Protein AF-A0A1Z9DT56-F1 (afdb_monomer_lite)

Sequence (153 aa):
MLFASAVAAQVEIPHVHENGDVIDADEINQNLDIVAKAVPPRDCSTNQIIKWDGSAWVCASKSIVEKDCGDGRDRPDTTCDALCEVGATVVGGGCYYSTIPPSDDYSLGDLLRYESRPLPDLSGWHCSAQNTGFCTPGCIAILSYLKAYAICQ

Structure (mmCIF, N/CA/C/O backbone):
data_AF-A0A1Z9DT56-F1
#
_entry.id   AF-A0A1Z9DT56-F1
#
loop_
_atom_site.group_PDB
_atom_site.id
_atom_site.type_symbol
_atom_site.label_atom_id
_atom_site.label_alt_id
_atom_site.label_comp_id
_atom_site.label_asym_id
_atom_site.label_entity_id
_atom_site.label_seq_id
_atom_site.pdbx_PDB_ins_code
_atom_site.Cartn_x
_atom_site.Cartn_y
_atom_site.Cartn_z
_atom_site.occupancy
_atom_site.B_iso_or_equiv
_atom_site.auth_seq_id
_atom_site.auth_comp_id
_atom_site.auth_asym_id
_atom_site.auth_atom_id
_atom_site.pdbx_PDB_model_num
ATOM 1 N N . MET A 1 1 ? -6.176 23.195 -5.983 1.00 34.72 1 MET A N 1
ATOM 2 C CA . MET A 1 1 ? -6.157 22.758 -4.573 1.00 34.72 1 MET A CA 1
ATOM 3 C C . MET A 1 1 ? -6.759 21.365 -4.521 1.00 34.72 1 MET A C 1
ATOM 5 O O . MET A 1 1 ? -7.968 21.246 -4.634 1.00 34.72 1 MET A O 1
ATOM 9 N N . LEU A 1 2 ? -5.928 20.324 -4.447 1.00 29.27 2 LEU A N 1
ATOM 10 C CA . LEU A 1 2 ? -6.365 18.984 -4.059 1.00 29.27 2 LEU A CA 1
ATOM 11 C C . LEU A 1 2 ? -5.770 18.741 -2.678 1.00 29.27 2 LEU A C 1
ATOM 13 O O . LEU A 1 2 ? -4.571 18.508 -2.554 1.00 29.27 2 LEU A O 1
ATOM 17 N N . PHE A 1 3 ? -6.591 18.864 -1.642 1.00 31.09 3 PHE A N 1
ATOM 18 C CA . PHE A 1 3 ? -6.255 18.251 -0.369 1.00 31.09 3 PHE A CA 1
ATOM 19 C C . PHE A 1 3 ? -6.544 16.767 -0.554 1.00 31.09 3 PHE A C 1
ATOM 21 O O . PHE A 1 3 ? -7.699 16.374 -0.700 1.00 31.09 3 PHE A O 1
ATOM 28 N N . ALA A 1 4 ? -5.495 15.950 -0.634 1.00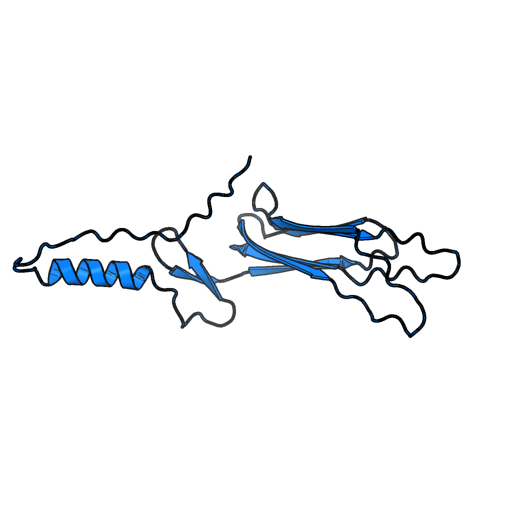 33.41 4 ALA A N 1
ATOM 29 C CA . ALA A 1 4 ? -5.651 14.533 -0.373 1.00 33.41 4 ALA A CA 1
ATOM 30 C C . ALA A 1 4 ? -6.175 14.435 1.064 1.00 33.41 4 ALA A C 1
ATOM 32 O O . ALA A 1 4 ? -5.433 14.704 2.008 1.00 33.41 4 ALA A O 1
ATOM 33 N N . SER A 1 5 ? -7.468 14.152 1.231 1.00 38.72 5 SER A N 1
ATOM 34 C CA . SER A 1 5 ? -8.002 13.775 2.534 1.00 38.72 5 SER A CA 1
ATOM 35 C C . SER A 1 5 ? -7.318 12.473 2.915 1.00 38.72 5 SER A C 1
ATOM 37 O O . SER A 1 5 ? -7.707 11.401 2.457 1.00 38.72 5 SER A O 1
ATOM 39 N N . ALA A 1 6 ? -6.266 12.567 3.722 1.00 42.94 6 ALA A N 1
ATOM 40 C CA . ALA A 1 6 ? -5.816 11.427 4.488 1.00 42.94 6 ALA A CA 1
ATOM 41 C C . ALA A 1 6 ? -6.978 11.075 5.420 1.00 42.94 6 ALA A C 1
ATOM 43 O O . ALA A 1 6 ? -7.273 11.812 6.361 1.00 42.94 6 ALA A O 1
ATOM 44 N N . VAL A 1 7 ? -7.691 9.994 5.110 1.00 45.00 7 VAL A N 1
ATOM 45 C CA . VAL A 1 7 ? -8.646 9.400 6.041 1.00 45.00 7 VAL A CA 1
ATOM 46 C C . VAL A 1 7 ? -7.794 8.827 7.165 1.00 45.00 7 VAL A C 1
ATOM 48 O O . VAL A 1 7 ? -7.252 7.731 7.055 1.00 45.00 7 VAL A O 1
ATOM 51 N N . ALA A 1 8 ? -7.568 9.618 8.211 1.00 53.00 8 ALA A N 1
ATOM 52 C CA . ALA A 1 8 ? -7.040 9.077 9.448 1.00 53.00 8 ALA A CA 1
ATOM 53 C C . ALA A 1 8 ? -8.063 8.057 9.966 1.00 53.00 8 ALA A C 1
ATOM 55 O O . ALA A 1 8 ? -9.269 8.288 9.855 1.00 53.00 8 ALA A O 1
ATOM 56 N N . ALA A 1 9 ? -7.591 6.937 10.512 1.00 59.28 9 ALA A N 1
ATOM 57 C CA . ALA A 1 9 ? -8.427 5.986 11.235 1.00 59.28 9 ALA A CA 1
ATOM 58 C C . ALA A 1 9 ? -8.958 6.667 12.510 1.00 59.28 9 ALA A C 1
ATOM 60 O O . ALA A 1 9 ? -8.405 6.500 13.594 1.00 59.28 9 ALA A O 1
ATOM 61 N N . GLN A 1 10 ? -9.966 7.528 12.365 1.00 66.44 10 GLN A N 1
ATOM 62 C CA . GLN A 1 10 ? -10.684 8.103 13.490 1.00 66.44 10 GLN A CA 1
ATOM 63 C C . GLN A 1 10 ? -11.701 7.069 13.956 1.00 66.44 10 GLN A C 1
ATOM 65 O O . GLN A 1 10 ? -12.492 6.557 13.163 1.00 66.44 10 GLN A O 1
ATOM 70 N N . VAL A 1 11 ? -11.642 6.738 15.238 1.00 78.00 11 VAL A N 1
ATOM 71 C CA . VAL A 1 11 ? -12.544 5.778 15.859 1.00 78.00 11 VAL A CA 1
ATOM 72 C C . VAL A 1 11 ? -13.341 6.523 16.918 1.00 78.00 11 VAL A C 1
ATOM 74 O O . VAL A 1 11 ? -12.763 7.171 17.790 1.00 78.00 11 VAL A O 1
ATOM 77 N N . GLU A 1 12 ? -14.664 6.487 16.792 1.00 85.19 12 GLU A N 1
ATOM 78 C CA . GLU A 1 12 ? -15.583 7.157 17.709 1.00 85.19 12 GLU A CA 1
ATOM 79 C C . GLU A 1 12 ? -15.826 6.284 18.941 1.00 85.19 12 GLU A C 1
ATOM 81 O O . GLU A 1 12 ? -16.062 5.081 18.823 1.00 85.19 12 GLU A O 1
ATOM 86 N N . ILE A 1 13 ? -15.749 6.894 20.124 1.00 87.50 13 ILE A N 1
ATOM 87 C CA . ILE A 1 13 ? -16.028 6.225 21.395 1.00 87.50 13 ILE A CA 1
ATOM 88 C C . ILE A 1 13 ? -17.529 6.371 21.684 1.00 87.50 13 ILE A C 1
ATOM 90 O O . ILE A 1 13 ? -17.986 7.503 21.844 1.00 87.50 13 ILE A O 1
ATOM 94 N N . PRO A 1 14 ? -18.301 5.273 21.739 1.00 87.62 14 PRO A N 1
ATOM 95 C CA . PRO A 1 14 ? -19.759 5.339 21.815 1.00 87.62 14 PRO A CA 1
ATOM 96 C C . PRO A 1 14 ? -20.287 5.772 23.184 1.00 87.62 14 PRO A C 1
ATOM 98 O O . PRO A 1 14 ? -21.357 6.371 23.243 1.00 87.62 14 PRO A O 1
ATOM 101 N N . HIS A 1 15 ? -19.553 5.496 24.268 1.00 91.25 15 HIS A N 1
ATOM 102 C CA . HIS A 1 15 ? -20.003 5.789 25.632 1.00 91.25 15 HIS A CA 1
ATOM 103 C C . HIS A 1 15 ? -19.058 6.779 26.310 1.00 91.25 15 HIS A C 1
ATOM 105 O O . HIS A 1 15 ? -17.882 6.485 26.524 1.00 91.25 15 HIS A O 1
ATOM 111 N N . VAL A 1 16 ? -19.555 7.969 26.640 1.00 89.88 16 VAL A N 1
ATOM 112 C CA . VAL A 1 16 ? -18.802 9.011 27.354 1.00 89.88 16 VAL A CA 1
ATOM 113 C C . VAL A 1 16 ? -19.541 9.322 28.648 1.00 89.88 16 VAL A C 1
ATOM 115 O O . VAL A 1 16 ? -20.749 9.540 28.624 1.00 89.88 16 VAL A O 1
ATOM 118 N N . HIS A 1 17 ? -18.811 9.345 29.762 1.00 89.75 17 HIS A N 1
ATOM 119 C CA . HIS A 1 17 ? -19.372 9.525 31.102 1.00 89.75 17 HIS A CA 1
ATOM 120 C C . HIS A 1 17 ? -18.884 10.825 31.735 1.00 89.75 17 HIS A C 1
ATOM 122 O O . HIS A 1 17 ? -17.763 11.279 31.478 1.00 89.75 17 HIS A O 1
ATOM 128 N N . GLU A 1 18 ? -19.718 11.407 32.588 1.00 91.62 18 GLU A N 1
ATOM 129 C CA . GLU A 1 18 ? -19.380 12.560 33.407 1.00 91.62 18 GLU A CA 1
ATOM 130 C C . GLU A 1 18 ? -18.843 12.127 34.779 1.00 91.62 18 GLU A C 1
ATOM 132 O O . GLU A 1 18 ? -18.949 10.981 35.225 1.00 91.62 18 GLU A O 1
ATOM 137 N N . ASN A 1 19 ? -18.204 13.065 35.475 1.00 90.56 19 ASN A N 1
ATOM 138 C CA . ASN A 1 19 ? -17.650 12.783 36.789 1.00 90.56 19 ASN A CA 1
ATOM 139 C C . ASN A 1 19 ? -18.767 12.542 37.817 1.00 90.56 19 ASN A C 1
ATOM 141 O O . ASN A 1 19 ? -19.532 13.455 38.125 1.00 90.56 19 ASN A O 1
ATOM 145 N N . GLY A 1 20 ? -18.782 11.347 38.410 1.00 91.00 20 GLY A N 1
ATOM 146 C CA . GLY A 1 20 ? -19.784 10.926 39.393 1.00 91.00 20 GLY A CA 1
ATOM 147 C C . GLY A 1 20 ? -20.757 9.860 38.883 1.00 91.00 20 GLY A C 1
ATOM 148 O O . GLY A 1 20 ? -21.533 9.346 39.689 1.00 91.00 20 GLY A O 1
ATOM 149 N N . ASP A 1 21 ? -20.687 9.495 37.600 1.00 93.62 21 ASP A N 1
ATOM 150 C CA . ASP A 1 21 ? -21.509 8.433 37.023 1.00 93.62 21 ASP A CA 1
ATOM 151 C C . ASP A 1 21 ? -21.156 7.055 37.601 1.00 93.62 21 ASP A C 1
ATOM 153 O O . ASP A 1 21 ? -19.986 6.701 37.784 1.00 93.62 21 ASP A O 1
ATOM 157 N N . VAL A 1 22 ? -22.186 6.243 37.857 1.00 91.31 22 VAL A N 1
ATOM 158 C CA . VAL A 1 22 ? -22.017 4.798 38.043 1.00 91.31 22 VAL A CA 1
ATOM 159 C C . VAL A 1 22 ? -22.040 4.172 36.655 1.00 91.31 22 VAL A C 1
ATOM 161 O O . VAL A 1 22 ? -23.088 4.117 36.021 1.00 91.31 22 VAL A O 1
ATOM 164 N N . ILE A 1 23 ? -20.870 3.746 36.189 1.00 92.56 23 ILE A N 1
ATOM 165 C CA . ILE A 1 23 ? -20.663 3.244 34.828 1.00 92.56 23 ILE A CA 1
ATOM 166 C C . ILE A 1 23 ? -20.975 1.747 34.768 1.00 92.56 23 ILE A C 1
ATOM 168 O O . ILE A 1 23 ? -20.510 0.982 35.621 1.00 92.56 23 ILE A O 1
ATOM 172 N N . ASP A 1 24 ? -21.732 1.331 33.751 1.00 93.00 24 ASP A N 1
ATOM 173 C CA . ASP A 1 24 ? -21.986 -0.080 33.470 1.00 93.00 24 ASP A CA 1
ATOM 174 C C . ASP A 1 24 ? -20.727 -0.755 32.892 1.00 93.00 24 ASP A C 1
ATOM 176 O O . ASP A 1 24 ? -20.016 -0.204 32.045 1.00 93.00 24 ASP A O 1
ATOM 180 N N . ALA A 1 25 ? -20.426 -1.966 33.365 1.00 93.50 25 ALA A N 1
ATOM 181 C CA . ALA A 1 25 ? -19.247 -2.703 32.923 1.00 93.50 25 ALA A CA 1
ATOM 182 C C . ALA A 1 25 ? -19.305 -3.056 31.425 1.00 93.50 25 ALA A C 1
ATOM 184 O O . ALA A 1 25 ? -18.270 -3.088 30.759 1.00 93.50 25 ALA A O 1
ATOM 185 N N . ASP A 1 26 ? -20.492 -3.293 30.875 1.00 95.31 26 ASP A N 1
ATOM 186 C CA . ASP A 1 26 ? -20.665 -3.633 29.467 1.00 95.31 26 ASP A CA 1
ATOM 187 C C . ASP A 1 26 ? -20.416 -2.416 28.564 1.00 95.31 26 ASP A C 1
ATOM 189 O O . ASP A 1 26 ? -19.818 -2.561 27.496 1.00 95.31 26 ASP A O 1
ATOM 193 N N . GLU A 1 27 ? -20.788 -1.209 29.001 1.00 94.00 27 GLU A N 1
ATOM 194 C CA . GLU A 1 27 ? -20.529 0.040 28.266 1.00 94.00 27 GLU A CA 1
ATOM 195 C C . GLU A 1 27 ? -19.027 0.329 28.169 1.00 94.00 27 GLU A C 1
ATOM 197 O O . GLU A 1 27 ? -18.499 0.594 27.083 1.00 94.00 27 GLU A O 1
ATOM 202 N N . ILE A 1 28 ? -18.295 0.197 29.281 1.00 92.44 28 ILE A N 1
ATOM 203 C CA . ILE A 1 28 ? -16.846 0.419 29.253 1.00 92.44 28 ILE A CA 1
ATOM 204 C C . ILE A 1 28 ? -16.112 -0.672 28.463 1.00 92.44 28 ILE A C 1
ATOM 206 O O . ILE A 1 28 ? -15.148 -0.367 27.758 1.00 92.44 28 ILE A O 1
ATOM 210 N N . ASN A 1 29 ? -16.587 -1.921 28.499 1.00 93.81 29 ASN A N 1
ATOM 211 C CA . ASN A 1 29 ? -16.029 -3.003 27.685 1.00 93.81 29 ASN A CA 1
ATOM 212 C C . ASN A 1 29 ? -16.222 -2.749 26.181 1.00 93.81 29 ASN A C 1
A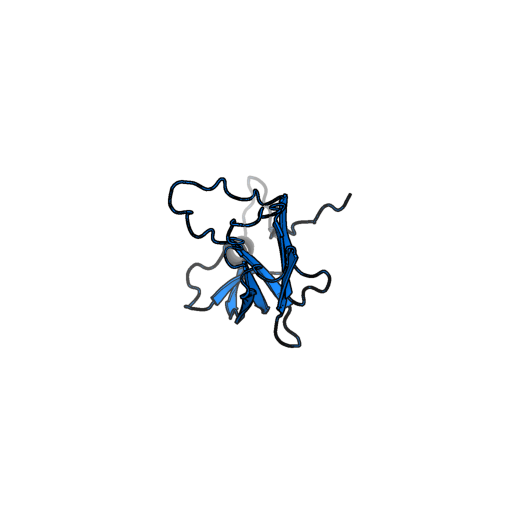TOM 214 O O . ASN A 1 29 ? -15.296 -2.975 25.404 1.00 93.81 29 ASN A O 1
ATOM 218 N N . GLN A 1 30 ? -17.362 -2.193 25.761 1.00 93.00 30 GLN A N 1
ATOM 219 C CA . GLN A 1 30 ? -17.582 -1.811 24.359 1.00 93.00 30 GLN A CA 1
ATOM 220 C C . GLN A 1 30 ? -16.603 -0.725 23.893 1.00 93.00 30 GLN A C 1
ATOM 222 O O . GLN A 1 30 ? -16.054 -0.816 22.792 1.00 93.00 30 GLN A O 1
ATOM 227 N N . ASN A 1 31 ? -16.332 0.278 24.734 1.00 91.56 31 ASN A N 1
ATOM 228 C CA . ASN A 1 31 ? -15.306 1.280 24.441 1.00 91.56 31 ASN A CA 1
ATOM 229 C C . ASN A 1 31 ? -13.917 0.644 24.297 1.00 91.56 31 ASN A C 1
ATOM 231 O O . ASN A 1 31 ? -13.176 0.980 23.370 1.00 91.56 31 ASN A O 1
ATOM 235 N N . LEU A 1 32 ? -13.560 -0.279 25.196 1.00 92.81 32 LEU A N 1
ATOM 236 C CA . LEU A 1 32 ? -12.280 -0.986 25.150 1.00 92.81 32 LEU A CA 1
ATOM 237 C C . LEU A 1 32 ? -12.129 -1.811 23.867 1.00 92.81 32 LEU A C 1
ATOM 239 O O . LEU A 1 32 ? -11.072 -1.748 23.240 1.00 92.81 32 LEU A O 1
ATOM 243 N N . ASP A 1 33 ? -13.175 -2.512 23.430 1.00 91.94 33 ASP A N 1
ATOM 244 C CA . ASP A 1 33 ? -13.167 -3.285 22.182 1.00 91.94 33 ASP A CA 1
ATOM 245 C C . ASP A 1 33 ? -12.942 -2.399 20.950 1.00 91.94 33 ASP A C 1
ATOM 247 O O . ASP A 1 33 ? -12.214 -2.758 20.019 1.00 91.94 33 ASP A O 1
ATOM 251 N N . ILE A 1 34 ? -13.561 -1.222 20.940 1.00 89.88 34 ILE A N 1
ATOM 252 C CA . ILE A 1 34 ? -13.426 -0.238 19.866 1.00 89.88 34 ILE A CA 1
ATOM 253 C C . ILE A 1 34 ? -12.006 0.332 19.825 1.00 89.88 34 ILE A C 1
ATOM 255 O O . ILE A 1 34 ? -11.384 0.372 18.761 1.00 89.88 34 ILE A O 1
ATOM 259 N N . VAL A 1 35 ? -11.452 0.699 20.982 1.00 89.62 35 VAL A N 1
ATOM 260 C CA . VAL A 1 35 ? -10.058 1.148 21.086 1.00 89.62 35 VAL A CA 1
ATOM 261 C C . VAL A 1 35 ? -9.100 0.033 20.671 1.00 89.62 35 VAL A C 1
ATOM 263 O O . VAL A 1 35 ? -8.143 0.299 19.949 1.00 89.62 35 VAL A O 1
ATOM 266 N N . ALA A 1 36 ? -9.364 -1.218 21.052 1.00 89.94 36 ALA A N 1
ATOM 267 C CA . ALA A 1 36 ? -8.532 -2.354 20.673 1.00 89.94 36 ALA A CA 1
ATOM 268 C C . ALA A 1 36 ? -8.466 -2.538 19.147 1.00 89.94 36 ALA A C 1
ATOM 270 O O . ALA A 1 36 ? -7.380 -2.731 18.606 1.00 89.94 36 ALA A O 1
ATOM 271 N N . LYS A 1 37 ? -9.590 -2.393 18.434 1.00 87.50 37 LYS A N 1
ATOM 272 C CA . LYS A 1 37 ? -9.641 -2.439 16.956 1.00 87.50 37 LYS A CA 1
ATOM 273 C C . LYS A 1 37 ? -8.920 -1.267 16.282 1.00 87.50 37 LYS A C 1
ATOM 275 O O . LYS A 1 37 ? -8.437 -1.399 15.155 1.00 87.50 37 LYS A O 1
ATOM 280 N N . ALA A 1 38 ? -8.837 -0.126 16.965 1.00 88.00 38 ALA A N 1
ATOM 281 C CA . ALA A 1 38 ? -8.118 1.059 16.504 1.00 88.00 38 ALA A CA 1
ATOM 282 C C . ALA A 1 38 ? -6.590 0.917 16.613 1.00 88.00 38 ALA A C 1
ATOM 284 O O . ALA A 1 38 ? -5.855 1.711 16.019 1.00 88.00 38 ALA A O 1
ATOM 285 N N . VAL A 1 39 ? -6.095 -0.081 17.350 1.00 89.12 39 VAL A N 1
ATOM 286 C CA . VAL A 1 39 ? -4.663 -0.347 17.494 1.00 89.12 39 VAL A CA 1
ATOM 287 C C . VAL A 1 39 ? -4.193 -1.292 16.381 1.00 89.12 39 VAL A C 1
ATOM 289 O O . VAL A 1 39 ? -4.738 -2.383 16.233 1.00 89.12 39 VAL A O 1
ATOM 292 N N . PRO A 1 40 ? -3.146 -0.925 15.619 1.00 89.44 40 PRO A N 1
ATOM 293 C CA . PRO A 1 40 ? -2.531 -1.819 14.647 1.00 89.44 40 PRO A CA 1
ATOM 294 C C . PRO A 1 40 ? -2.087 -3.168 15.245 1.00 89.44 40 PRO A C 1
ATOM 296 O O . PRO A 1 40 ? -1.364 -3.165 16.252 1.00 89.44 40 PRO A O 1
ATOM 299 N N . PRO A 1 41 ? -2.441 -4.311 14.621 1.00 88.88 41 PRO A N 1
ATOM 300 C CA . PRO A 1 41 ? -1.963 -5.620 15.049 1.00 88.88 41 PRO A CA 1
ATOM 301 C C . PRO A 1 41 ? -0.441 -5.705 14.897 1.00 88.88 41 PRO A C 1
ATOM 303 O O . PRO A 1 41 ? 0.152 -5.105 13.998 1.00 88.88 41 PRO A O 1
ATOM 306 N N . ARG A 1 42 ? 0.211 -6.445 15.797 1.00 89.50 42 ARG A N 1
ATOM 307 C CA . ARG A 1 42 ? 1.682 -6.606 15.823 1.00 89.50 42 ARG A CA 1
ATOM 308 C C . ARG A 1 42 ? 2.147 -7.991 15.378 1.00 89.50 42 ARG A C 1
ATOM 310 O O . ARG A 1 42 ? 3.343 -8.254 15.332 1.00 89.50 42 ARG A O 1
ATOM 317 N N . ASP A 1 43 ? 1.202 -8.862 15.074 1.00 90.94 43 ASP A N 1
ATOM 318 C CA . ASP A 1 43 ? 1.342 -10.300 14.869 1.00 90.94 43 ASP A CA 1
ATOM 319 C C . ASP A 1 43 ? 1.043 -10.721 13.423 1.00 90.94 43 ASP A C 1
ATOM 321 O O . ASP A 1 43 ? 0.815 -11.897 13.142 1.00 90.94 43 ASP A O 1
ATOM 325 N N . CYS A 1 44 ? 1.086 -9.776 12.479 1.00 90.25 44 CYS A N 1
ATOM 326 C CA . CYS A 1 44 ? 0.966 -10.100 11.064 1.00 90.25 44 CYS A CA 1
ATOM 327 C C . CYS A 1 44 ? 2.054 -11.091 10.634 1.00 90.25 44 CYS A C 1
ATOM 329 O O . CYS A 1 44 ? 3.240 -10.916 10.924 1.00 90.25 44 CYS A O 1
ATOM 331 N N . SER A 1 45 ? 1.638 -12.130 9.911 1.00 91.44 45 SER A N 1
ATOM 332 C CA . SER A 1 45 ? 2.535 -13.160 9.394 1.00 91.44 45 SER A CA 1
ATOM 333 C C . SER A 1 45 ? 3.472 -12.602 8.321 1.00 91.44 45 SER A C 1
ATOM 335 O O . SER A 1 45 ? 3.242 -11.543 7.729 1.00 91.44 45 SER A O 1
ATOM 337 N N . THR A 1 46 ? 4.529 -13.354 8.009 1.00 82.38 46 THR A N 1
ATOM 338 C CA . THR A 1 46 ? 5.367 -13.070 6.840 1.00 82.38 46 THR A CA 1
ATOM 339 C C . THR A 1 46 ? 4.490 -12.970 5.585 1.00 82.38 46 THR A C 1
ATOM 341 O O . THR A 1 46 ? 3.616 -13.805 5.370 1.00 82.38 46 THR A O 1
ATOM 344 N N . ASN A 1 47 ? 4.722 -11.943 4.761 1.00 77.00 47 ASN A N 1
ATOM 345 C CA . ASN A 1 47 ? 3.915 -11.585 3.580 1.00 77.00 47 ASN A CA 1
ATOM 346 C C . ASN A 1 47 ? 2.518 -11.003 3.860 1.00 77.00 47 ASN A C 1
ATOM 348 O O . ASN A 1 47 ? 1.691 -10.929 2.952 1.00 77.00 47 ASN A O 1
ATOM 352 N N . GLN A 1 48 ? 2.273 -10.508 5.072 1.00 83.94 48 GLN A N 1
ATOM 353 C CA . GLN A 1 48 ? 1.125 -9.652 5.363 1.00 83.94 48 GLN A CA 1
ATOM 354 C C . GLN A 1 48 ? 1.556 -8.199 5.590 1.00 83.94 48 GLN A C 1
ATOM 356 O O . GLN A 1 48 ? 2.726 -7.903 5.846 1.00 83.94 48 GLN A O 1
ATOM 361 N N . ILE A 1 49 ? 0.602 -7.285 5.450 1.00 81.44 49 ILE A N 1
ATOM 362 C CA . ILE A 1 49 ? 0.723 -5.874 5.819 1.00 81.44 49 ILE A CA 1
ATOM 363 C C . ILE A 1 49 ? -0.388 -5.506 6.791 1.00 81.44 49 ILE A C 1
ATOM 365 O O . ILE A 1 49 ? -1.452 -6.121 6.797 1.00 81.44 49 ILE A O 1
ATOM 369 N N . ILE A 1 50 ? -0.140 -4.464 7.573 1.00 86.06 50 ILE A N 1
ATOM 370 C CA . ILE A 1 50 ? -1.166 -3.814 8.378 1.00 86.06 50 ILE A CA 1
ATOM 371 C C . ILE A 1 50 ? -1.978 -2.896 7.456 1.00 86.06 50 ILE A C 1
ATOM 373 O O . ILE A 1 50 ? -1.403 -2.039 6.782 1.00 86.06 50 ILE A O 1
ATOM 377 N N . LYS A 1 51 ? -3.305 -3.055 7.441 1.00 80.94 51 LYS A N 1
ATOM 378 C CA . LYS A 1 51 ? -4.231 -2.219 6.663 1.00 80.94 51 LYS A CA 1
ATOM 379 C C . LYS A 1 51 ? -5.467 -1.850 7.481 1.00 80.94 51 LYS A C 1
ATOM 381 O O . LYS A 1 51 ? -5.972 -2.673 8.234 1.00 80.94 51 LYS A O 1
ATOM 386 N N . TRP A 1 52 ? -5.972 -0.631 7.286 1.00 83.31 52 TRP A N 1
ATOM 387 C CA . TRP A 1 52 ? -7.298 -0.226 7.755 1.00 83.31 52 TRP A CA 1
ATOM 388 C C . TRP A 1 52 ? -8.377 -0.771 6.811 1.00 83.31 52 TRP A C 1
ATOM 390 O O . TRP A 1 52 ? -8.367 -0.454 5.619 1.00 83.31 52 TRP A O 1
ATOM 400 N N . ASP A 1 53 ? -9.298 -1.591 7.319 1.00 78.94 53 ASP A N 1
ATOM 401 C CA . ASP A 1 53 ? -10.396 -2.166 6.522 1.00 78.94 53 ASP A CA 1
ATOM 402 C C . ASP A 1 53 ? -11.662 -1.290 6.476 1.00 78.94 53 ASP A C 1
ATOM 404 O O . ASP A 1 53 ? -12.648 -1.653 5.838 1.00 78.94 53 ASP A O 1
ATOM 408 N N . GLY A 1 54 ? -11.624 -0.123 7.126 1.00 80.94 54 GLY A N 1
ATOM 409 C CA . GLY A 1 54 ? -12.778 0.754 7.327 1.00 80.94 54 GLY A CA 1
ATOM 410 C C . GLY A 1 54 ? -13.310 0.735 8.761 1.00 80.94 54 GLY A C 1
ATOM 411 O O . GLY A 1 54 ? -13.990 1.678 9.153 1.00 80.94 54 GLY A O 1
ATOM 412 N N . SER A 1 55 ? -12.968 -0.289 9.547 1.00 84.44 55 SER A N 1
ATOM 413 C CA . SER A 1 55 ? -13.481 -0.507 10.906 1.00 84.44 55 SER A CA 1
ATOM 414 C C . SER A 1 55 ? -12.425 -0.957 11.921 1.00 84.44 55 SER A C 1
ATOM 416 O O . SER A 1 55 ? -12.567 -0.685 13.113 1.00 84.44 55 SER A O 1
ATOM 418 N N . ALA A 1 56 ? -11.368 -1.627 11.466 1.00 87.81 56 ALA A N 1
ATOM 419 C CA . ALA A 1 56 ? -10.261 -2.089 12.284 1.00 87.81 56 ALA A CA 1
ATOM 420 C C . ALA A 1 56 ? -8.954 -2.099 11.481 1.00 87.81 56 ALA A C 1
ATOM 422 O O . ALA A 1 56 ? -8.941 -2.191 10.247 1.00 87.81 56 ALA A O 1
ATOM 423 N N . TRP A 1 57 ? -7.828 -2.045 12.192 1.00 88.44 57 TRP A N 1
ATOM 424 C CA . TRP A 1 57 ? -6.556 -2.443 11.604 1.00 88.44 57 TRP A CA 1
ATOM 425 C C . TRP A 1 57 ? -6.474 -3.966 11.568 1.00 88.44 57 TRP A C 1
ATOM 427 O O . TRP A 1 57 ? -6.595 -4.631 12.593 1.00 88.44 57 TRP A O 1
ATOM 437 N N . VAL A 1 58 ? -6.233 -4.519 10.387 1.00 87.94 58 VAL A N 1
ATOM 438 C CA . VAL A 1 58 ? -6.162 -5.963 10.158 1.00 87.94 58 VAL A CA 1
ATOM 439 C C . VAL A 1 58 ? -4.874 -6.327 9.434 1.00 87.94 58 VAL A C 1
ATOM 441 O O . VAL A 1 58 ? -4.287 -5.516 8.712 1.00 87.94 58 VAL A O 1
ATOM 444 N N . CYS A 1 59 ? -4.434 -7.570 9.611 1.00 90.06 59 CYS A N 1
ATOM 445 C CA . CYS A 1 59 ? -3.385 -8.144 8.781 1.00 90.06 59 CYS A CA 1
ATOM 446 C C . CYS A 1 59 ? -3.999 -8.605 7.458 1.00 90.06 59 CYS A C 1
ATOM 448 O O . CYS A 1 59 ? -4.831 -9.511 7.433 1.00 90.06 59 CYS A O 1
ATOM 450 N N . ALA A 1 60 ? -3.581 -7.995 6.356 1.00 84.38 60 ALA A N 1
ATOM 451 C CA . ALA A 1 60 ? -4.004 -8.372 5.016 1.00 84.38 60 ALA A CA 1
ATOM 452 C C . ALA A 1 60 ? -2.853 -9.051 4.272 1.00 84.38 60 ALA A C 1
ATOM 454 O O . ALA A 1 60 ? -1.701 -8.622 4.369 1.00 84.38 60 ALA A O 1
ATOM 455 N N . SER A 1 61 ? -3.159 -10.105 3.515 1.00 83.50 61 SER A N 1
ATOM 456 C CA . SER A 1 61 ? -2.209 -10.671 2.554 1.00 83.50 61 SER A CA 1
ATOM 457 C C . SER A 1 61 ? -1.823 -9.595 1.542 1.00 83.50 61 SER A C 1
ATOM 459 O O . SER A 1 61 ? -2.704 -8.953 0.974 1.00 83.50 61 SER A O 1
ATOM 461 N N . LYS A 1 62 ? -0.522 -9.396 1.312 1.00 75.00 62 LYS A N 1
ATOM 462 C CA . LYS A 1 62 ? -0.037 -8.506 0.250 1.00 75.00 62 LYS A CA 1
ATOM 463 C C . LYS A 1 62 ? 0.408 -9.315 -0.958 1.00 75.00 62 LYS A C 1
ATOM 465 O O . LYS A 1 62 ? 1.153 -10.283 -0.816 1.00 75.00 62 LYS A O 1
ATOM 470 N N . SER A 1 63 ? 0.036 -8.854 -2.144 1.00 83.69 63 SER A N 1
ATOM 471 C CA . SER A 1 63 ? 0.795 -9.155 -3.357 1.00 83.69 63 SER A CA 1
ATOM 472 C C . SER A 1 63 ? 1.701 -7.959 -3.643 1.00 83.69 63 SER A C 1
ATOM 474 O O . SER A 1 63 ? 1.255 -6.813 -3.615 1.00 83.69 63 SER A O 1
ATOM 476 N N . ILE A 1 64 ? 3.000 -8.209 -3.812 1.00 87.62 64 ILE A N 1
ATOM 477 C CA . ILE A 1 64 ? 3.940 -7.178 -4.262 1.00 87.62 64 ILE A CA 1
ATOM 478 C C . ILE A 1 64 ? 4.207 -7.446 -5.728 1.00 87.62 64 ILE A C 1
ATOM 480 O O . ILE A 1 64 ? 4.683 -8.5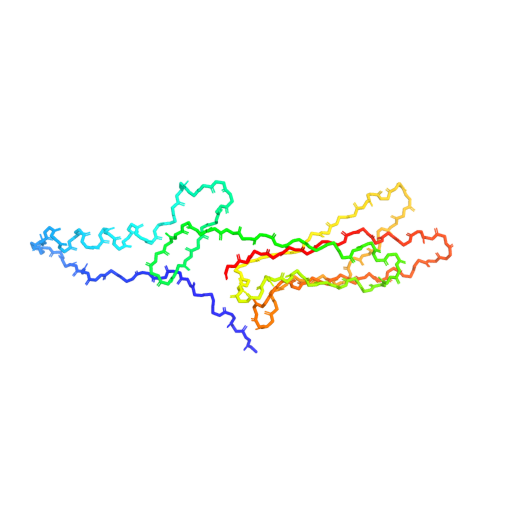25 -6.079 1.00 87.62 64 ILE A O 1
ATOM 484 N N . VAL A 1 65 ? 3.922 -6.454 -6.561 1.00 90.88 65 VAL A N 1
ATOM 485 C CA . VAL A 1 65 ? 4.336 -6.456 -7.958 1.00 90.88 65 VAL A CA 1
ATOM 486 C C . VAL A 1 65 ? 5.543 -5.548 -8.082 1.00 90.88 65 VAL A C 1
ATOM 488 O O . VAL A 1 65 ? 5.472 -4.371 -7.737 1.00 90.88 65 VAL A O 1
ATOM 491 N N . GLU A 1 66 ? 6.648 -6.092 -8.578 1.00 91.62 66 GLU A N 1
ATOM 492 C CA . GLU A 1 66 ? 7.844 -5.325 -8.914 1.00 91.62 66 GLU A CA 1
ATOM 493 C C . GLU A 1 66 ? 7.987 -5.238 -10.429 1.00 91.62 66 GLU A C 1
ATOM 495 O O . GLU A 1 66 ? 7.805 -6.222 -11.153 1.00 91.62 66 GLU A O 1
ATOM 500 N N . LYS A 1 67 ? 8.337 -4.049 -10.914 1.00 91.06 67 LYS A N 1
ATOM 501 C CA . LYS A 1 67 ? 8.624 -3.807 -12.318 1.00 91.06 67 LYS A CA 1
ATOM 502 C C . LYS A 1 67 ? 9.992 -3.168 -12.460 1.00 91.06 67 LYS A C 1
ATOM 504 O O . LYS A 1 67 ? 10.225 -2.052 -12.004 1.00 91.06 67 LYS A O 1
ATOM 509 N N . ASP A 1 68 ? 10.869 -3.873 -13.160 1.00 87.06 68 ASP A N 1
ATOM 510 C CA . ASP A 1 68 ? 12.136 -3.327 -13.620 1.00 87.06 68 ASP A CA 1
ATOM 511 C C . ASP A 1 68 ? 11.874 -2.408 -14.814 1.00 87.06 68 ASP A C 1
ATOM 513 O O . ASP A 1 68 ? 11.305 -2.827 -15.829 1.00 87.06 68 ASP A O 1
ATOM 517 N N . CYS A 1 69 ? 12.267 -1.145 -14.674 1.00 79.19 69 CYS A N 1
ATOM 518 C CA . CYS A 1 69 ? 11.975 -0.083 -15.637 1.00 79.19 69 CYS A CA 1
ATOM 519 C C . CYS A 1 69 ? 13.134 0.170 -16.602 1.00 79.19 69 CYS A C 1
ATOM 521 O O . CYS A 1 69 ? 13.016 0.978 -17.519 1.00 79.19 69 CYS A O 1
ATOM 523 N N . GLY A 1 70 ? 14.227 -0.569 -16.416 1.00 71.94 70 GLY A N 1
ATOM 524 C CA . GLY A 1 70 ? 15.439 -0.462 -17.204 1.00 71.94 70 GLY A CA 1
ATOM 525 C C . GLY A 1 70 ? 16.419 0.562 -16.647 1.00 71.94 70 GLY A C 1
ATOM 526 O O . GLY A 1 70 ? 16.139 1.347 -15.737 1.00 71.94 70 GLY A O 1
ATOM 527 N N . ASP A 1 71 ? 17.612 0.506 -17.209 1.00 64.81 71 ASP A N 1
ATOM 528 C CA . ASP A 1 71 ? 18.597 1.560 -17.168 1.00 64.81 71 ASP A CA 1
ATOM 529 C C . ASP A 1 71 ? 18.285 2.488 -18.339 1.00 64.81 71 ASP A C 1
ATOM 531 O O . ASP A 1 71 ? 18.389 2.104 -19.494 1.00 64.81 71 ASP A O 1
ATOM 535 N N . GLY A 1 72 ? 17.855 3.719 -18.097 1.00 57.72 72 GLY A N 1
ATOM 536 C CA . GLY A 1 72 ? 17.543 4.695 -19.153 1.00 57.72 72 GLY A CA 1
ATOM 537 C C . GLY A 1 72 ? 18.686 5.059 -20.132 1.00 57.72 72 GLY A C 1
ATOM 538 O O . GLY A 1 72 ? 18.628 6.090 -20.792 1.00 57.72 72 GLY A O 1
ATOM 539 N N . ARG A 1 73 ? 19.714 4.214 -20.291 1.00 57.66 73 ARG A N 1
ATOM 540 C CA . ARG A 1 73 ? 20.724 4.250 -21.355 1.00 57.66 73 ARG A CA 1
ATOM 541 C C . ARG A 1 73 ? 20.119 4.466 -22.746 1.00 57.66 73 ARG A C 1
ATOM 543 O O . ARG A 1 73 ? 20.742 5.150 -23.550 1.00 57.66 73 ARG A O 1
ATOM 550 N N . ASP A 1 74 ? 18.904 3.970 -22.990 1.00 53.66 74 ASP A N 1
ATOM 551 C CA . ASP A 1 74 ? 18.207 4.132 -24.272 1.00 53.66 74 ASP A CA 1
ATOM 552 C C . ASP A 1 74 ? 17.141 5.247 -24.282 1.00 53.66 74 ASP A C 1
ATOM 554 O O . ASP A 1 74 ? 16.639 5.599 -25.354 1.00 53.66 74 ASP A O 1
ATOM 558 N N . ARG A 1 75 ? 16.767 5.823 -23.124 1.00 56.25 75 ARG A N 1
ATOM 559 C CA . ARG A 1 75 ? 15.757 6.896 -23.033 1.00 56.25 75 ARG A CA 1
ATOM 560 C C . ARG A 1 75 ? 16.011 7.865 -21.867 1.00 56.25 75 ARG A C 1
ATOM 562 O O . ARG A 1 75 ? 16.053 7.427 -20.720 1.00 56.25 75 ARG A O 1
ATOM 569 N N . PRO A 1 76 ? 16.040 9.188 -22.123 1.00 57.75 76 PRO A N 1
ATOM 570 C CA . PRO A 1 76 ? 16.210 10.209 -21.081 1.00 57.75 76 PRO A CA 1
ATOM 571 C C . PRO A 1 76 ? 15.018 10.315 -20.113 1.00 57.75 76 PRO A C 1
ATOM 573 O O . PRO A 1 76 ? 15.141 10.942 -19.063 1.00 57.75 76 PRO A O 1
ATOM 576 N N . ASP A 1 77 ? 13.885 9.701 -20.463 1.00 65.75 77 ASP A N 1
ATOM 577 C CA . ASP A 1 77 ? 12.693 9.568 -19.631 1.00 65.75 77 ASP A CA 1
ATOM 578 C C . ASP A 1 77 ? 12.437 8.075 -19.393 1.00 65.75 77 ASP A C 1
ATOM 580 O O . ASP A 1 77 ? 12.015 7.345 -20.299 1.00 65.75 77 ASP A O 1
ATOM 584 N N . THR A 1 78 ? 12.777 7.605 -18.192 1.00 77.31 78 THR A N 1
ATOM 585 C CA . THR A 1 78 ? 12.474 6.239 -17.765 1.00 77.31 78 THR A CA 1
ATOM 586 C C . THR A 1 78 ? 11.205 6.285 -16.938 1.00 77.31 78 THR A C 1
ATOM 588 O O . THR A 1 78 ? 11.218 6.727 -15.792 1.00 77.31 78 THR A O 1
ATOM 591 N N . THR A 1 79 ? 10.112 5.826 -17.538 1.00 83.69 79 THR A N 1
ATOM 592 C CA . THR A 1 79 ? 8.790 5.785 -16.918 1.00 83.69 79 THR A CA 1
ATOM 593 C C . THR A 1 79 ? 8.239 4.361 -16.952 1.00 83.69 79 THR A C 1
ATOM 595 O O . THR A 1 79 ? 8.384 3.657 -17.955 1.00 83.69 79 THR A O 1
ATOM 598 N N . CYS A 1 80 ? 7.618 3.923 -15.860 1.00 87.19 80 CYS A N 1
ATOM 599 C CA . CYS A 1 80 ? 7.059 2.585 -15.716 1.00 87.19 80 CYS A CA 1
ATOM 600 C C . CYS A 1 80 ? 5.971 2.522 -14.642 1.00 87.19 80 CYS A C 1
ATOM 602 O O . CYS A 1 80 ? 6.016 3.236 -13.640 1.00 87.19 80 CYS A O 1
ATOM 604 N N . ASP A 1 81 ? 5.051 1.579 -14.833 1.00 93.00 81 ASP A N 1
ATOM 605 C CA . ASP A 1 81 ? 3.973 1.291 -13.897 1.00 93.00 81 ASP A CA 1
ATOM 606 C C . ASP A 1 81 ? 4.102 -0.144 -13.371 1.00 93.00 81 ASP A C 1
ATOM 608 O O . ASP A 1 81 ? 4.191 -1.101 -14.148 1.00 93.00 81 ASP A O 1
ATOM 612 N N . ALA A 1 82 ? 4.108 -0.302 -12.047 1.00 94.06 82 ALA A N 1
ATOM 613 C CA . ALA A 1 82 ? 3.919 -1.593 -11.393 1.00 94.06 82 ALA A CA 1
ATOM 614 C C . ALA A 1 82 ? 2.412 -1.823 -11.216 1.00 94.06 82 ALA A C 1
ATOM 616 O O . ALA A 1 82 ? 1.781 -1.185 -10.374 1.00 94.06 82 ALA A O 1
ATOM 617 N N . LEU A 1 83 ? 1.832 -2.689 -12.050 1.00 94.88 83 LEU A N 1
ATOM 618 C CA . LEU A 1 83 ? 0.386 -2.916 -12.110 1.00 94.88 83 LEU A CA 1
ATOM 619 C C . LEU A 1 83 ? -0.035 -4.093 -11.236 1.00 94.88 83 LEU A C 1
ATOM 621 O O . LEU A 1 83 ? 0.581 -5.154 -11.282 1.00 94.88 83 LEU A O 1
ATOM 625 N N . CYS A 1 84 ? -1.116 -3.912 -10.490 1.00 92.31 84 CYS A N 1
ATOM 626 C CA . CYS A 1 84 ? -1.774 -4.981 -9.762 1.00 92.31 84 CYS A CA 1
ATOM 627 C C . CYS A 1 84 ? -2.461 -5.970 -10.718 1.00 92.31 84 CYS A C 1
ATOM 6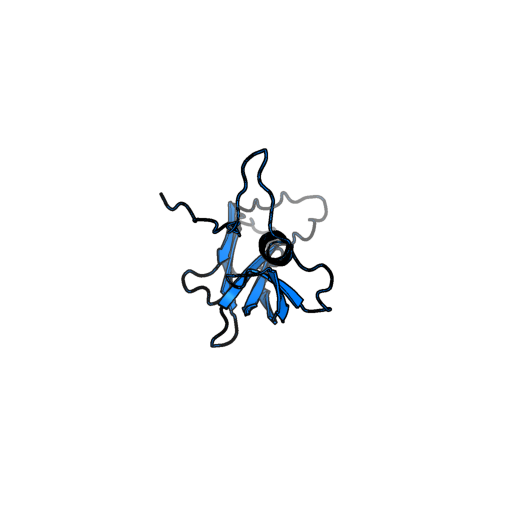29 O O . CYS A 1 84 ? -2.768 -5.647 -11.868 1.00 92.31 84 CYS A O 1
ATOM 631 N N . GLU A 1 85 ? -2.717 -7.191 -10.242 1.00 90.56 85 GLU A N 1
ATOM 632 C CA . GLU A 1 85 ? -3.540 -8.154 -10.980 1.00 90.56 85 GLU A CA 1
ATOM 633 C C . GLU A 1 85 ? -4.973 -7.629 -11.171 1.00 90.56 85 GLU A C 1
ATOM 635 O O . GLU A 1 85 ? -5.455 -6.781 -10.416 1.00 90.56 85 GLU A O 1
ATOM 640 N N . VAL A 1 86 ? -5.675 -8.137 -12.189 1.00 89.62 86 VAL A N 1
ATOM 641 C CA . VAL A 1 86 ? -7.037 -7.689 -12.512 1.00 89.62 86 VAL A CA 1
ATOM 642 C C . VAL A 1 86 ? -7.959 -7.885 -11.306 1.00 89.62 86 VAL A C 1
ATOM 644 O O . VAL A 1 86 ? -8.161 -9.006 -10.847 1.00 89.62 86 VAL A O 1
ATOM 647 N N . GLY A 1 87 ? -8.551 -6.786 -10.831 1.00 84.06 87 GLY A N 1
ATOM 648 C CA . GLY A 1 87 ? -9.463 -6.769 -9.685 1.00 84.06 87 GLY A CA 1
ATOM 649 C C . GLY A 1 87 ? -8.813 -6.384 -8.353 1.00 84.06 87 GLY A C 1
ATOM 650 O O . GLY A 1 87 ? -9.549 -6.127 -7.405 1.00 84.06 87 GLY A O 1
ATOM 651 N N . ALA A 1 88 ? -7.482 -6.289 -8.287 1.00 87.44 88 ALA A N 1
ATOM 652 C CA . ALA A 1 88 ? -6.766 -5.774 -7.125 1.00 87.44 88 ALA A CA 1
ATOM 653 C C . ALA A 1 88 ? -6.517 -4.261 -7.237 1.00 87.44 88 ALA A C 1
ATOM 655 O O . ALA A 1 88 ? -6.386 -3.698 -8.325 1.00 87.44 88 ALA A O 1
ATOM 656 N N . THR A 1 89 ? -6.432 -3.608 -6.083 1.00 88.75 89 THR A N 1
ATOM 657 C CA . THR A 1 89 ? -6.214 -2.169 -5.921 1.00 88.75 89 THR A CA 1
ATOM 658 C C . THR A 1 89 ? -4.885 -1.893 -5.229 1.00 88.75 89 THR A C 1
ATOM 660 O O . THR A 1 89 ? -4.453 -2.636 -4.345 1.00 88.75 89 THR A O 1
ATOM 663 N N . VAL A 1 90 ? -4.217 -0.809 -5.618 1.00 90.25 90 VAL A N 1
ATOM 664 C CA . VAL A 1 90 ? -2.974 -0.376 -4.986 1.00 90.25 90 VAL A CA 1
ATOM 665 C C . VAL A 1 90 ? -3.281 0.232 -3.619 1.00 90.25 90 VAL A C 1
ATOM 667 O O . VAL A 1 90 ? -4.059 1.176 -3.486 1.00 90.25 90 VAL A O 1
ATOM 670 N N . VAL A 1 91 ? -2.653 -0.312 -2.582 1.00 87.75 91 VAL A N 1
ATOM 671 C CA . VAL A 1 91 ? -2.743 0.198 -1.202 1.00 87.75 91 VAL A CA 1
ATOM 672 C C . VAL A 1 91 ? -1.455 0.891 -0.760 1.00 87.75 91 VAL A C 1
ATOM 674 O O . VAL A 1 91 ? -1.416 1.554 0.273 1.00 87.75 91 VAL A O 1
ATOM 677 N N . GLY A 1 92 ? -0.396 0.760 -1.555 1.00 88.12 92 GLY A N 1
ATOM 678 C CA . GLY A 1 92 ? 0.885 1.414 -1.352 1.00 88.12 92 GLY A CA 1
ATOM 679 C C . GLY A 1 92 ? 1.861 1.047 -2.460 1.00 88.12 92 GLY A C 1
ATOM 680 O O . GLY A 1 92 ? 1.588 0.182 -3.287 1.00 88.12 92 GLY A O 1
ATOM 681 N N . GLY A 1 93 ? 3.011 1.695 -2.479 1.00 90.75 93 GLY A N 1
ATOM 682 C CA . GLY A 1 93 ? 4.030 1.446 -3.482 1.00 90.75 93 GLY A CA 1
ATOM 683 C C . GLY A 1 93 ? 5.145 2.467 -3.387 1.00 90.75 93 GLY A C 1
ATOM 684 O O . GLY A 1 93 ? 5.189 3.287 -2.466 1.00 90.75 93 GLY A O 1
ATOM 685 N N . GLY A 1 94 ? 6.051 2.407 -4.346 1.00 90.75 94 GLY A N 1
ATOM 686 C CA . GLY A 1 94 ? 7.153 3.341 -4.431 1.00 90.75 94 GLY A CA 1
ATOM 687 C C . GLY A 1 94 ? 8.014 3.083 -5.649 1.00 90.75 94 GLY A C 1
ATOM 688 O O . GLY A 1 94 ? 7.834 2.107 -6.380 1.00 90.75 94 GLY A O 1
ATOM 689 N N . CYS A 1 95 ? 8.994 3.958 -5.826 1.00 88.81 95 CYS A N 1
ATOM 690 C CA . CYS A 1 95 ? 10.071 3.725 -6.770 1.00 88.81 95 CYS A CA 1
ATOM 691 C C . CYS A 1 95 ? 11.382 3.563 -6.016 1.00 88.81 95 CYS A C 1
ATOM 693 O O . CYS A 1 95 ? 11.600 4.142 -4.949 1.00 88.81 95 CYS A O 1
ATOM 695 N N . TYR A 1 96 ? 12.247 2.740 -6.584 1.00 83.19 96 TYR A N 1
ATOM 696 C CA . TYR A 1 96 ? 13.619 2.597 -6.157 1.00 83.19 96 TYR A CA 1
ATOM 697 C C . TYR A 1 96 ? 14.522 3.053 -7.292 1.00 83.19 96 TYR A C 1
ATOM 699 O O . TYR A 1 96 ? 14.381 2.616 -8.434 1.00 83.19 96 TYR A O 1
ATOM 707 N N . TYR A 1 97 ? 15.444 3.940 -6.949 1.00 76.31 97 TYR A N 1
ATOM 708 C CA . TYR A 1 97 ? 16.439 4.493 -7.847 1.00 76.31 97 TYR A CA 1
ATOM 709 C C . TYR A 1 97 ? 17.819 4.269 -7.234 1.00 76.31 97 TYR A C 1
ATOM 711 O O . TYR A 1 97 ? 17.999 4.491 -6.035 1.00 76.31 97 TYR A O 1
ATOM 719 N N . SER A 1 98 ? 18.789 3.830 -8.038 1.00 69.94 98 SER A N 1
ATOM 720 C CA . SER A 1 98 ? 20.136 3.536 -7.541 1.00 69.94 98 SER A CA 1
ATOM 721 C C . SER A 1 98 ? 21.216 3.963 -8.512 1.00 69.94 98 SER A C 1
ATOM 723 O O . SER A 1 98 ? 21.427 3.288 -9.517 1.00 69.94 98 SER A O 1
ATOM 725 N N . THR A 1 99 ? 21.931 5.044 -8.175 1.00 62.22 99 THR A N 1
ATOM 726 C CA . THR A 1 99 ? 23.189 5.465 -8.814 1.00 62.22 99 THR A CA 1
ATOM 727 C C . THR A 1 99 ? 24.280 4.430 -8.611 1.00 62.22 99 THR A C 1
ATOM 729 O O . THR A 1 99 ? 24.695 4.202 -7.475 1.00 62.22 99 THR A O 1
ATOM 732 N N . ILE A 1 100 ? 24.814 3.862 -9.696 1.00 56.44 100 ILE A N 1
ATOM 733 C CA . ILE A 1 100 ? 26.154 3.269 -9.633 1.00 56.44 100 ILE A CA 1
ATOM 734 C C . ILE A 1 100 ? 27.103 4.441 -9.336 1.00 56.44 100 ILE A C 1
ATOM 736 O O . ILE A 1 100 ? 27.039 5.435 -10.067 1.00 56.44 100 ILE A O 1
ATOM 740 N N . PRO A 1 101 ? 27.928 4.395 -8.272 1.00 53.66 101 PRO A N 1
ATOM 741 C CA . PRO A 1 101 ? 28.865 5.476 -8.002 1.00 53.66 101 PRO A CA 1
ATOM 742 C C . PRO A 1 101 ? 29.783 5.641 -9.221 1.00 53.66 101 PRO A C 1
ATOM 744 O O . PRO A 1 101 ? 30.312 4.637 -9.711 1.00 53.66 101 PRO A O 1
ATOM 747 N N . PRO A 1 102 ? 29.962 6.862 -9.754 1.00 51.12 102 PRO A N 1
ATOM 748 C CA . PRO A 1 102 ? 30.955 7.074 -10.787 1.00 51.12 102 PRO A CA 1
ATOM 749 C C . PRO A 1 102 ? 32.324 6.766 -10.181 1.00 51.12 102 PRO A C 1
ATOM 751 O O . PRO A 1 102 ? 32.622 7.168 -9.058 1.00 51.12 102 PRO A O 1
ATOM 754 N N . SER A 1 103 ? 33.154 6.046 -10.928 1.00 49.94 103 SER A N 1
ATOM 755 C CA . SER A 1 103 ? 34.593 6.045 -10.701 1.00 49.94 103 SER A CA 1
ATOM 756 C C . SER A 1 103 ? 35.093 7.485 -10.859 1.00 49.94 103 SER A C 1
ATOM 758 O O . SER A 1 103 ? 35.142 7.996 -11.975 1.00 49.94 103 SER A O 1
ATOM 760 N N . ASP A 1 104 ? 35.351 8.127 -9.726 1.00 48.31 104 ASP A N 1
ATOM 761 C CA . ASP A 1 104 ? 36.231 9.258 -9.409 1.00 48.31 104 ASP A CA 1
ATOM 762 C C . ASP A 1 104 ? 36.301 10.527 -10.292 1.00 48.31 104 ASP A C 1
ATOM 764 O O . ASP A 1 104 ? 37.002 11.447 -9.883 1.00 48.31 104 ASP A O 1
ATOM 768 N N . ASP A 1 105 ? 35.606 10.671 -11.430 1.00 50.44 105 ASP A N 1
ATOM 769 C CA . ASP A 1 105 ? 35.821 11.862 -12.288 1.00 50.44 105 ASP A CA 1
ATOM 770 C C . ASP A 1 105 ? 34.633 12.325 -13.157 1.00 50.44 105 ASP A C 1
A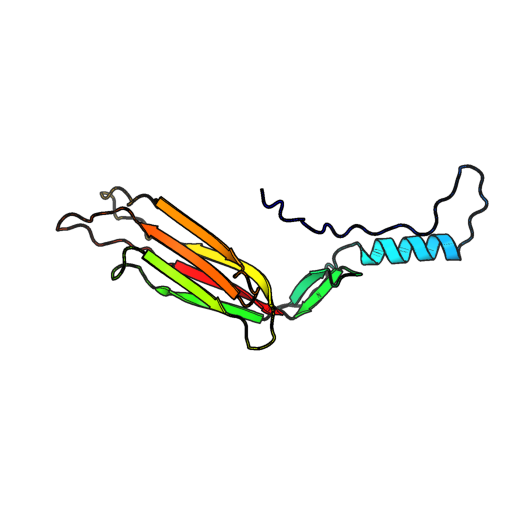TOM 772 O O . ASP A 1 105 ? 34.808 12.994 -14.173 1.00 50.44 105 ASP A O 1
ATOM 776 N N . TYR A 1 106 ? 33.392 12.001 -12.780 1.00 49.66 106 TYR A N 1
ATOM 777 C CA . TYR A 1 106 ? 32.213 12.486 -13.509 1.00 49.66 106 TYR A CA 1
ATOM 778 C C . TYR A 1 106 ? 31.166 13.054 -12.555 1.00 49.66 106 TYR A C 1
ATOM 780 O O . TYR A 1 106 ? 30.655 12.359 -11.676 1.00 49.66 106 TYR A O 1
ATOM 788 N N . SER A 1 107 ? 30.829 14.331 -12.746 1.00 49.72 107 SER A N 1
ATOM 789 C CA . SER A 1 107 ? 29.679 14.975 -12.114 1.00 49.72 107 SER A CA 1
ATOM 790 C C . SER A 1 107 ? 28.415 14.198 -12.473 1.00 49.72 107 SER A C 1
ATOM 792 O O . SER A 1 107 ? 28.084 14.071 -13.654 1.00 49.72 107 SER A O 1
ATOM 794 N N . LEU A 1 108 ? 27.735 13.663 -11.455 1.00 51.12 108 LEU A N 1
ATOM 795 C CA . LEU A 1 108 ? 26.431 13.021 -11.589 1.00 51.12 108 LEU A CA 1
ATOM 796 C C . LEU A 1 108 ? 25.513 13.930 -12.418 1.00 51.12 108 LEU A C 1
ATOM 798 O O . LEU A 1 108 ? 25.415 15.126 -12.145 1.00 51.12 108 LEU A O 1
ATOM 802 N N . GLY A 1 109 ? 24.853 13.379 -13.438 1.00 52.69 109 GLY A N 1
ATOM 803 C CA . GLY A 1 109 ? 23.720 14.076 -14.036 1.00 52.69 109 GLY A CA 1
ATOM 804 C C . GLY A 1 109 ? 22.665 14.247 -12.948 1.00 52.69 109 GLY A C 1
ATOM 805 O O . GLY A 1 109 ? 22.183 13.245 -12.420 1.00 52.69 109 GLY A O 1
ATOM 806 N N . ASP A 1 110 ? 22.357 15.488 -12.573 1.00 55.19 110 ASP A N 1
ATOM 807 C CA . ASP A 1 110 ? 21.317 15.762 -11.584 1.00 55.19 110 ASP A CA 1
ATOM 808 C C . ASP A 1 110 ? 19.982 15.172 -12.063 1.00 55.19 110 ASP A C 1
ATOM 810 O O . ASP A 1 110 ? 19.565 15.363 -13.214 1.00 55.19 110 ASP A O 1
ATOM 814 N N . LEU A 1 111 ? 19.303 14.452 -11.167 1.00 57.75 111 LEU A N 1
ATOM 815 C CA . LEU A 1 111 ? 17.911 14.066 -11.368 1.00 57.75 111 LEU A CA 1
ATOM 816 C C . LEU A 1 111 ? 17.065 15.341 -11.393 1.00 57.75 111 LEU A C 1
ATOM 818 O O . LEU A 1 111 ? 16.894 15.995 -10.366 1.00 57.75 111 LEU A O 1
ATOM 822 N N . LEU A 1 112 ? 16.502 15.689 -12.549 1.00 61.06 112 LEU A N 1
ATOM 823 C CA . LEU A 1 112 ? 15.631 16.864 -12.653 1.00 61.06 112 LEU A CA 1
ATOM 824 C C . LEU A 1 112 ? 14.253 16.619 -12.073 1.00 61.06 112 LEU A C 1
ATOM 826 O O . LEU A 1 112 ? 13.633 17.520 -11.510 1.00 61.06 112 LEU A O 1
ATOM 830 N N . ARG A 1 113 ? 13.724 15.427 -12.347 1.00 71.69 113 ARG A N 1
ATOM 831 C CA . ARG A 1 113 ? 12.356 15.052 -12.025 1.00 71.69 113 ARG A CA 1
ATOM 832 C C . ARG A 1 113 ? 12.332 13.596 -11.625 1.00 71.69 113 ARG A C 1
ATOM 834 O O . ARG A 1 113 ? 12.825 12.735 -12.349 1.00 71.69 113 ARG A O 1
ATOM 841 N N . TYR A 1 114 ? 11.731 13.371 -10.471 1.00 79.19 114 TYR A N 1
ATOM 842 C CA . TYR A 1 114 ? 11.410 12.067 -9.938 1.00 79.19 114 TYR A CA 1
ATOM 843 C C . TYR A 1 114 ? 9.954 12.107 -9.490 1.00 79.19 114 TYR A C 1
ATOM 845 O O . TYR A 1 114 ? 9.556 12.992 -8.728 1.00 79.19 114 TYR A O 1
ATOM 853 N N . GLU A 1 115 ? 9.161 11.171 -9.987 1.00 86.44 115 GLU A N 1
ATOM 854 C CA . GLU A 1 115 ? 7.741 11.059 -9.697 1.00 86.44 115 GLU A CA 1
ATOM 855 C C . GLU A 1 115 ? 7.454 9.664 -9.152 1.00 86.44 115 GLU A C 1
ATOM 857 O O . GLU A 1 115 ? 7.837 8.662 -9.750 1.00 86.44 115 GLU A O 1
ATOM 862 N N . SER A 1 116 ? 6.787 9.618 -7.999 1.00 91.19 116 SER A N 1
ATOM 863 C CA . SER A 1 116 ? 6.363 8.390 -7.330 1.00 91.19 116 SER A CA 1
ATOM 864 C C . SER A 1 116 ? 4.964 8.612 -6.784 1.00 91.19 116 SER A C 1
ATOM 866 O O . SER A 1 116 ? 4.790 9.348 -5.809 1.00 91.19 116 SER A O 1
ATOM 868 N N . ARG A 1 117 ? 3.963 8.000 -7.412 1.00 94.19 117 ARG A N 1
ATOM 869 C CA . ARG A 1 117 ? 2.563 8.141 -6.999 1.00 94.19 117 ARG A CA 1
ATOM 870 C C . ARG A 1 117 ? 1.725 6.935 -7.416 1.00 94.19 117 ARG A C 1
ATOM 872 O O . ARG A 1 117 ? 2.081 6.266 -8.382 1.00 94.19 117 ARG A O 1
ATOM 879 N N . PRO A 1 118 ? 0.577 6.686 -6.768 1.00 95.25 118 PRO A N 1
ATOM 880 C CA . PRO A 1 118 ? -0.389 5.735 -7.301 1.00 95.25 118 PRO A CA 1
ATOM 881 C C . PRO A 1 118 ? -0.958 6.219 -8.646 1.00 95.25 118 PRO A C 1
ATOM 883 O O . PRO A 1 118 ? -1.030 7.426 -8.924 1.00 95.25 118 PRO A O 1
ATOM 886 N N . LEU A 1 119 ? -1.384 5.271 -9.480 1.00 93.81 119 LEU A N 1
ATOM 887 C CA . LEU A 1 119 ? -2.172 5.567 -10.673 1.00 93.81 119 LEU A CA 1
ATOM 888 C C . LEU A 1 119 ? -3.552 6.134 -10.286 1.00 93.81 119 LEU A C 1
ATOM 890 O O . LEU A 1 119 ? -4.074 5.791 -9.223 1.00 93.81 119 LEU A O 1
ATOM 894 N N . PRO A 1 120 ? -4.167 6.995 -11.122 1.00 93.25 120 PRO A N 1
ATOM 895 C CA . PRO A 1 120 ? -5.444 7.637 -10.790 1.00 93.25 120 PRO A CA 1
ATOM 896 C C . PRO A 1 120 ? -6.605 6.663 -10.550 1.00 93.25 120 PRO A C 1
ATOM 898 O O . PRO A 1 120 ? -7.516 6.973 -9.791 1.00 93.25 120 PRO A O 1
ATOM 901 N N . ASP A 1 121 ? -6.573 5.503 -11.202 1.00 93.50 121 ASP A N 1
ATOM 902 C CA . ASP A 1 121 ? -7.557 4.424 -11.076 1.00 93.50 121 ASP A CA 1
ATOM 903 C C . ASP A 1 121 ? -7.203 3.410 -9.974 1.00 93.50 121 ASP A C 1
ATOM 905 O O . ASP A 1 121 ? -7.907 2.418 -9.805 1.00 93.50 121 ASP A O 1
ATOM 909 N N . LEU A 1 122 ? -6.118 3.652 -9.229 1.00 92.44 122 LEU A N 1
ATOM 910 C CA . LEU A 1 122 ? -5.564 2.755 -8.216 1.00 92.44 122 LEU A CA 1
ATOM 911 C C . LEU A 1 122 ? -5.195 1.361 -8.749 1.00 92.44 122 LEU A C 1
ATOM 913 O O . LEU A 1 122 ? -5.061 0.429 -7.961 1.00 92.44 122 LEU A O 1
ATOM 917 N N . SER A 1 123 ? -4.983 1.200 -10.058 1.00 94.56 123 SER A N 1
ATOM 918 C CA . SER A 1 123 ? -4.599 -0.093 -10.645 1.00 94.56 123 SER A CA 1
ATOM 919 C C . SER A 1 123 ? -3.121 -0.440 -10.447 1.00 94.56 123 SER A C 1
ATOM 921 O O . SER A 1 123 ? -2.700 -1.563 -10.721 1.00 94.56 123 SER A O 1
ATOM 923 N N . GLY A 1 124 ? -2.312 0.499 -9.957 1.00 94.12 124 GLY A N 1
ATOM 924 C CA . GLY A 1 124 ? -0.887 0.281 -9.752 1.00 94.12 124 GLY A CA 1
ATOM 925 C C . GLY A 1 124 ? -0.139 1.514 -9.264 1.00 94.12 124 GLY A C 1
ATOM 926 O O . GLY A 1 124 ? -0.736 2.526 -8.884 1.00 94.12 124 GLY A O 1
ATOM 927 N N . TRP A 1 125 ? 1.188 1.420 -9.276 1.00 95.25 125 TRP A N 1
ATOM 928 C CA . TRP A 1 125 ? 2.091 2.489 -8.859 1.00 95.25 125 TRP A CA 1
ATOM 929 C C . TRP A 1 125 ? 2.923 3.003 -10.028 1.00 95.25 125 TRP A C 1
ATOM 931 O O . TRP A 1 125 ? 3.583 2.220 -10.711 1.00 95.25 125 TRP A O 1
ATOM 941 N N . HIS A 1 126 ? 2.902 4.319 -10.221 1.00 93.75 126 HIS A N 1
ATOM 942 C CA . HIS A 1 126 ? 3.611 5.020 -11.279 1.00 93.75 126 HIS A CA 1
ATOM 943 C C . HIS A 1 126 ? 4.958 5.545 -10.798 1.00 93.75 126 HIS A C 1
ATOM 945 O O . HIS A 1 126 ? 5.050 6.200 -9.751 1.00 93.75 126 HIS A O 1
ATOM 951 N N . CYS A 1 127 ? 5.973 5.318 -11.625 1.00 91.06 127 CYS A N 1
ATOM 952 C CA . CYS A 1 127 ? 7.328 5.790 -11.423 1.00 91.06 127 CYS A CA 1
ATOM 953 C C . CYS A 1 127 ? 7.867 6.446 -12.686 1.00 91.06 127 CYS A C 1
ATOM 955 O O . CYS A 1 127 ? 7.851 5.841 -13.756 1.00 91.06 127 CYS A O 1
ATOM 957 N N . SER A 1 128 ? 8.402 7.656 -12.547 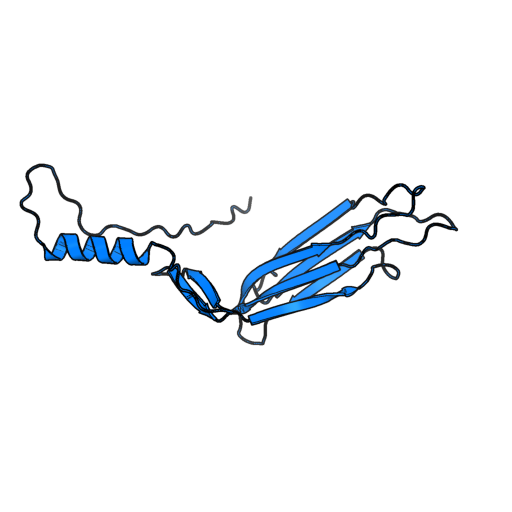1.00 84.94 128 SER A N 1
ATOM 958 C CA . SER A 1 128 ? 9.106 8.352 -13.624 1.00 84.94 128 SER A CA 1
ATOM 959 C C . SER A 1 128 ? 10.378 9.001 -13.098 1.00 84.94 128 SER A C 1
ATOM 961 O O . SER A 1 128 ? 10.391 9.590 -12.014 1.00 84.94 128 SER A O 1
ATOM 963 N N . ALA A 1 129 ? 11.455 8.888 -13.869 1.00 78.50 129 ALA A N 1
ATOM 964 C CA . ALA A 1 129 ? 12.704 9.591 -13.634 1.00 78.50 129 ALA A CA 1
ATOM 965 C C . ALA A 1 129 ? 13.214 10.198 -14.948 1.00 78.50 129 ALA A C 1
ATOM 967 O O . ALA A 1 129 ? 13.383 9.491 -15.946 1.00 78.50 129 ALA A O 1
ATOM 968 N N . GLN A 1 130 ? 13.496 11.505 -14.928 1.00 72.88 130 GLN A N 1
ATOM 969 C CA . GLN A 1 130 ? 14.112 12.227 -16.044 1.00 72.88 130 GLN A CA 1
ATOM 970 C C . GLN A 1 130 ? 15.503 12.738 -15.667 1.00 72.88 130 GLN A C 1
ATOM 972 O O . GLN A 1 130 ? 15.696 13.345 -14.607 1.00 72.88 130 GLN A O 1
ATOM 977 N N . ASN A 1 131 ? 16.460 12.542 -16.574 1.00 65.19 131 ASN A N 1
ATOM 978 C CA . ASN A 1 131 ? 17.836 13.017 -16.433 1.00 65.19 131 ASN A CA 1
ATOM 979 C C . ASN A 1 131 ? 18.110 14.178 -17.412 1.00 65.19 131 ASN A C 1
ATOM 981 O O . ASN A 1 131 ? 17.756 14.085 -18.586 1.00 65.19 131 ASN A O 1
ATOM 985 N N . THR A 1 132 ? 18.748 15.267 -16.957 1.00 50.84 132 THR A N 1
ATOM 986 C CA . THR A 1 132 ? 19.187 16.376 -17.842 1.00 50.84 132 THR A CA 1
ATOM 987 C C . THR A 1 132 ? 20.469 16.114 -18.606 1.00 50.84 132 THR A C 1
ATOM 989 O O . THR A 1 132 ? 20.848 16.942 -19.435 1.00 50.84 132 THR A O 1
ATOM 992 N N . GLY A 1 133 ? 21.205 15.059 -18.271 1.00 51.62 133 GLY A N 1
ATOM 993 C CA . GLY A 1 133 ? 22.560 14.864 -18.750 1.00 51.62 133 GLY A CA 1
ATOM 994 C C . GLY A 1 133 ? 22.597 14.648 -20.256 1.00 51.62 133 GLY A C 1
ATOM 995 O O . GLY A 1 133 ? 22.551 13.513 -20.719 1.00 51.62 133 GLY A O 1
ATOM 996 N N . PHE A 1 134 ? 22.759 15.726 -21.027 1.00 48.56 134 PHE A N 1
ATOM 997 C CA . PHE A 1 134 ? 23.442 15.655 -22.309 1.00 48.56 134 PHE A CA 1
ATOM 998 C C . PHE A 1 134 ? 24.844 15.132 -22.014 1.00 48.56 134 PHE A C 1
ATOM 1000 O O . PHE A 1 134 ? 25.756 15.884 -21.673 1.00 48.56 134 PHE A O 1
ATOM 1007 N N . CYS A 1 135 ? 25.008 13.819 -22.095 1.00 50.81 135 CYS A N 1
ATOM 1008 C CA . CYS A 1 135 ? 26.317 13.215 -22.159 1.00 50.81 135 CYS A CA 1
ATOM 1009 C C . CYS A 1 135 ? 26.995 13.767 -23.421 1.00 50.81 135 CYS A C 1
ATOM 1011 O O . CYS A 1 135 ? 26.568 13.489 -24.542 1.00 50.81 135 CYS A O 1
ATOM 1013 N N . THR A 1 136 ? 28.028 14.594 -23.253 1.00 48.47 136 THR A N 1
ATOM 1014 C CA . THR A 1 136 ? 28.971 14.900 -24.335 1.00 48.47 136 THR A CA 1
ATOM 1015 C C . THR A 1 136 ? 29.567 13.588 -24.867 1.00 48.47 136 THR A C 1
ATOM 1017 O O . THR A 1 136 ? 29.519 12.571 -24.164 1.00 48.47 136 THR A O 1
ATOM 1020 N N . PRO A 1 137 ? 30.122 13.555 -26.096 1.00 42.16 137 PRO A N 1
ATOM 1021 C CA . PRO A 1 137 ? 30.738 12.340 -26.628 1.00 42.16 137 PRO A CA 1
ATOM 1022 C C . PRO A 1 137 ? 31.816 11.829 -25.656 1.00 42.16 137 PRO A C 1
ATOM 1024 O O . PRO A 1 137 ? 32.863 12.456 -25.520 1.00 42.16 137 PRO A O 1
ATOM 1027 N N . GLY A 1 138 ? 31.535 10.732 -24.942 1.00 45.66 138 GLY A N 1
ATOM 1028 C CA . GLY A 1 138 ? 32.415 10.165 -23.910 1.00 45.66 138 GLY A CA 1
ATOM 1029 C C . GLY A 1 138 ? 31.773 9.947 -22.533 1.00 45.66 138 GLY A C 1
ATOM 1030 O O . GLY A 1 138 ? 32.256 9.100 -21.788 1.00 45.66 138 GLY A O 1
ATOM 1031 N N . CYS A 1 139 ? 30.664 10.615 -22.200 1.00 48.56 139 CYS A N 1
ATOM 1032 C CA . CYS A 1 139 ? 29.912 10.276 -20.990 1.00 48.56 139 CYS A CA 1
ATOM 1033 C C . CYS A 1 139 ? 29.078 9.011 -21.242 1.00 48.56 139 CYS A C 1
ATOM 1035 O O . CYS A 1 139 ? 28.176 9.001 -22.080 1.00 48.56 139 CYS A O 1
ATOM 1037 N N . ILE A 1 140 ? 29.366 7.936 -20.508 1.00 46.75 140 ILE A N 1
ATOM 1038 C CA . ILE A 1 140 ? 28.453 6.794 -20.399 1.00 46.75 140 ILE A CA 1
ATOM 1039 C C . ILE A 1 140 ? 27.183 7.343 -19.746 1.00 46.75 140 ILE A C 1
ATOM 1041 O O . ILE A 1 140 ? 27.258 7.874 -18.643 1.00 46.75 140 ILE A O 1
ATOM 1045 N N . ALA A 1 141 ? 26.036 7.265 -20.422 1.00 48.72 141 ALA A N 1
ATOM 1046 C CA . ALA A 1 141 ? 24.753 7.637 -19.839 1.00 48.72 141 ALA A CA 1
ATOM 1047 C C . ALA A 1 141 ? 24.506 6.769 -18.596 1.00 48.72 141 ALA A C 1
ATOM 1049 O O . ALA A 1 141 ? 24.114 5.607 -18.703 1.00 48.72 141 ALA A O 1
ATOM 1050 N N . ILE A 1 142 ? 24.797 7.304 -17.408 1.00 51.84 142 ILE A N 1
ATOM 1051 C CA . ILE A 1 142 ? 24.587 6.606 -16.139 1.00 51.84 142 ILE A CA 1
ATOM 1052 C C . ILE A 1 142 ? 23.113 6.770 -15.784 1.00 51.84 142 ILE A C 1
ATOM 1054 O O . ILE A 1 142 ? 22.747 7.520 -14.883 1.00 51.84 142 ILE A O 1
ATOM 1058 N N . LEU A 1 143 ? 22.233 6.108 -16.534 1.00 52.75 143 LEU A N 1
ATOM 1059 C CA . LEU A 1 143 ? 20.905 5.846 -16.012 1.00 52.75 143 LEU A CA 1
ATOM 1060 C C . LEU A 1 143 ? 20.965 4.574 -15.191 1.00 52.75 143 LEU A C 1
ATOM 1062 O O . LEU A 1 143 ? 20.866 3.435 -15.630 1.00 52.75 143 LEU A O 1
ATOM 1066 N N . SER A 1 144 ? 21.209 4.876 -13.940 1.00 60.19 144 SER A N 1
ATOM 1067 C CA . SER A 1 144 ? 21.170 4.069 -12.761 1.00 60.19 144 SER A CA 1
ATOM 1068 C C . SER A 1 144 ? 19.752 3.577 -12.491 1.00 60.19 144 SER A C 1
ATOM 1070 O O . SER A 1 144 ? 18.990 4.189 -11.761 1.00 60.19 144 SER A O 1
ATOM 1072 N N . TYR A 1 145 ? 19.379 2.528 -13.214 1.00 72.62 145 TYR A N 1
ATOM 1073 C CA . TYR A 1 145 ? 18.305 1.582 -12.930 1.00 72.62 145 TYR A CA 1
ATOM 1074 C C . TYR A 1 145 ? 17.137 2.059 -12.033 1.00 72.62 145 TYR A C 1
ATOM 1076 O O . TYR A 1 145 ? 17.273 2.228 -10.817 1.00 72.62 145 TYR A O 1
ATOM 1084 N N . LEU A 1 146 ? 15.955 2.188 -12.645 1.00 80.56 146 LEU A N 1
ATOM 1085 C CA . LEU A 1 146 ? 14.693 2.468 -11.958 1.00 80.56 146 LEU A CA 1
ATOM 1086 C C . LEU A 1 146 ? 13.897 1.166 -11.763 1.00 80.56 146 LEU A C 1
ATOM 1088 O O . LEU A 1 146 ? 13.727 0.380 -12.697 1.00 80.56 146 LEU A O 1
ATOM 1092 N N . LYS A 1 147 ? 13.366 0.964 -10.556 1.00 87.25 147 LYS A N 1
ATOM 1093 C CA . LYS A 1 147 ? 12.337 -0.041 -10.252 1.00 87.25 147 LYS A CA 1
ATOM 1094 C C . LYS A 1 147 ? 11.084 0.650 -9.741 1.00 87.25 147 LYS A C 1
ATOM 1096 O O . LYS A 1 147 ? 11.178 1.563 -8.922 1.00 87.25 147 LYS A O 1
ATOM 1101 N N . ALA A 1 148 ? 9.927 0.150 -10.144 1.00 91.50 148 ALA A N 1
ATOM 1102 C CA . ALA A 1 148 ? 8.651 0.441 -9.506 1.00 91.50 148 ALA A CA 1
ATOM 1103 C C . ALA A 1 148 ? 8.208 -0.767 -8.682 1.00 91.50 148 ALA A C 1
ATOM 1105 O O . ALA A 1 148 ? 8.420 -1.909 -9.093 1.00 91.50 148 ALA A O 1
ATOM 1106 N N . TYR A 1 149 ? 7.558 -0.529 -7.547 1.00 92.06 149 TYR A N 1
ATOM 1107 C CA . TYR A 1 149 ? 6.836 -1.573 -6.832 1.00 92.06 149 TYR A CA 1
ATOM 1108 C C . TYR A 1 149 ? 5.452 -1.088 -6.409 1.00 92.06 149 TYR A C 1
ATOM 1110 O O . TYR A 1 149 ? 5.272 0.061 -6.003 1.00 92.06 149 TYR A O 1
ATOM 1118 N N . ALA A 1 150 ? 4.482 -1.991 -6.484 1.00 92.88 150 ALA A N 1
ATOM 1119 C CA . ALA A 1 150 ? 3.118 -1.789 -6.028 1.00 92.88 150 ALA A CA 1
ATOM 1120 C C . ALA A 1 150 ? 2.754 -2.871 -5.013 1.00 92.88 150 ALA A C 1
ATOM 1122 O O . ALA A 1 150 ? 3.099 -4.041 -5.169 1.00 92.88 150 ALA A O 1
ATOM 1123 N N . ILE A 1 151 ? 2.058 -2.460 -3.961 1.00 90.06 151 ILE A N 1
ATOM 1124 C CA . ILE A 1 151 ? 1.463 -3.329 -2.956 1.00 90.06 151 ILE A CA 1
ATOM 1125 C C . ILE A 1 151 ? -0.029 -3.378 -3.264 1.00 90.06 151 ILE A C 1
ATOM 1127 O O . ILE A 1 151 ? -0.708 -2.350 -3.211 1.00 90.06 151 ILE A O 1
ATOM 1131 N N . CYS A 1 152 ? -0.511 -4.566 -3.603 1.00 88.75 152 CYS A N 1
ATOM 1132 C CA . CYS A 1 152 ? -1.822 -4.787 -4.193 1.00 88.75 152 CYS A CA 1
ATOM 1133 C C . CYS A 1 152 ? -2.709 -5.638 -3.281 1.00 88.75 152 CYS A C 1
ATOM 1135 O O . CYS A 1 152 ? -2.228 -6.582 -2.633 1.00 88.75 152 CYS A O 1
ATOM 1137 N N . GLN A 1 153 ? -4.000 -5.297 -3.257 1.00 82.56 153 GLN A N 1
ATOM 1138 C CA . GLN A 1 153 ? -5.047 -5.999 -2.519 1.00 82.56 153 GLN A CA 1
ATOM 1139 C C . GLN A 1 153 ? -6.407 -5.920 -3.206 1.00 82.56 153 GLN A C 1
ATOM 1141 O O . GLN A 1 153 ? -6.780 -4.812 -3.655 1.00 82.56 153 GLN A O 1
#

Radius of gyration: 23.42 Å; chains: 1; bounding box: 58×36×66 Å

Secondary structure (DSSP, 8-state):
-------------S----TT----HHHHHHHHHHHHHHSPPS-PPTTEEEEE-SSSEEEEEPEEEEEE---GGG-SEEEEEEEPPTT--EEEEEEEE-PPPP-SS-PPPPEEEEEEEE-TTSSEEEEEEEE-----TT-------EEEEEEE-

pLDDT: mean 76.98, std 17.92, range [29.27, 95.31]

Foldseek 3Di:
DDDPPPPDPDFDQPDDDDPPDPDDPVSVVSSVVQVVQADADPPADPQWDFDDPPRGTDTDHWDKFKDWQDQCLVPQKRKDWRFDDPPKFFPDWWKDFDFPDDDPDDDDQDFPDWDWDADPVRRTIITITGGPDPPDVPDRSRSGIMMIMTIID